Protein AF-A0A3M1ZBE3-F1 (afdb_monomer)

pLDDT: mean 90.68, std 12.86, range [35.81, 97.81]

Solvent-accessible surface area (backbone atoms only — not comparable to full-atom values): 6281 Å² total; per-residue (Å²): 135,83,80,76,82,72,64,59,65,62,52,51,54,51,38,47,50,49,35,53,51,18,61,76,67,70,36,62,64,59,30,50,47,35,49,51,55,46,28,52,52,23,53,76,69,69,38,51,68,63,18,36,34,51,38,33,33,49,66,68,39,90,80,53,51,68,70,56,35,53,53,37,50,55,52,48,57,55,46,59,78,73,51,64,69,65,57,52,53,52,13,48,52,47,33,74,76,42,54,72,68,57,51,52,52,54,62,61,61,75,76,125

Structure (mmCIF, N/CA/C/O backbone):
data_AF-A0A3M1ZBE3-F1
#
_entry.id   AF-A0A3M1ZBE3-F1
#
loop_
_atom_site.group_PDB
_atom_site.id
_atom_site.type_symbol
_atom_site.label_atom_id
_atom_site.label_alt_id
_atom_site.label_comp_id
_atom_site.label_asym_id
_atom_site.label_entity_id
_atom_site.label_seq_id
_atom_site.pdbx_PDB_ins_code
_atom_site.Cartn_x
_atom_site.Cartn_y
_atom_site.Cartn_z
_atom_site.occupancy
_atom_site.B_iso_or_equiv
_atom_site.auth_seq_id
_atom_site.auth_comp_id
_atom_site.auth_asym_id
_atom_site.auth_atom_id
_atom_site.pdbx_PDB_model_num
ATOM 1 N N . MET A 1 1 ? -19.496 -23.542 11.082 1.00 37.66 1 MET A N 1
ATOM 2 C CA . MET A 1 1 ? -18.716 -22.444 10.476 1.00 37.66 1 MET A CA 1
ATOM 3 C C . MET A 1 1 ? -17.264 -22.886 10.479 1.00 37.66 1 MET A C 1
ATOM 5 O O . MET A 1 1 ? -16.713 -23.063 11.555 1.00 37.66 1 MET A O 1
ATOM 9 N N . ARG A 1 2 ? -16.694 -23.236 9.320 1.00 35.81 2 ARG A N 1
ATOM 10 C CA . ARG A 1 2 ? -15.267 -23.578 9.238 1.00 35.81 2 ARG A CA 1
ATOM 11 C C . ARG A 1 2 ? -14.503 -22.261 9.269 1.00 35.81 2 ARG A C 1
ATOM 13 O O . ARG A 1 2 ? -14.614 -21.498 8.318 1.00 35.81 2 ARG A O 1
ATOM 20 N N . SER A 1 3 ? -13.786 -21.994 10.354 1.00 40.69 3 SER A N 1
ATOM 21 C CA . SER A 1 3 ? -12.744 -20.973 10.350 1.00 40.69 3 SER A CA 1
ATOM 22 C C . SER A 1 3 ? -11.714 -21.410 9.314 1.00 40.69 3 SER A C 1
ATOM 24 O O . SER A 1 3 ? -11.008 -22.397 9.521 1.00 40.69 3 SER A O 1
ATOM 26 N N . PHE A 1 4 ? -11.699 -20.751 8.157 1.00 46.91 4 PHE A N 1
ATOM 27 C CA . PHE A 1 4 ? -10.564 -20.837 7.255 1.00 46.91 4 PHE A CA 1
ATOM 28 C C . PHE A 1 4 ? -9.403 -20.211 8.015 1.00 46.91 4 PHE A C 1
ATOM 30 O O . PHE A 1 4 ? -9.383 -19.007 8.246 1.00 46.91 4 PHE A O 1
ATOM 37 N N . ASN A 1 5 ? -8.492 -21.051 8.497 1.00 48.75 5 ASN A N 1
ATOM 38 C CA . ASN A 1 5 ? -7.226 -20.595 9.040 1.00 48.75 5 ASN A CA 1
ATOM 39 C C . ASN A 1 5 ? -6.402 -20.159 7.821 1.00 48.75 5 ASN A C 1
ATOM 41 O O . ASN A 1 5 ? -5.694 -20.969 7.227 1.00 48.75 5 ASN A O 1
ATOM 45 N N . VAL A 1 6 ? -6.661 -18.943 7.334 1.00 63.06 6 VAL A N 1
ATOM 46 C CA . VAL A 1 6 ? -5.926 -18.347 6.218 1.00 63.06 6 VAL A CA 1
ATOM 47 C C . VAL A 1 6 ? -4.511 -18.128 6.729 1.00 63.06 6 VAL A C 1
AT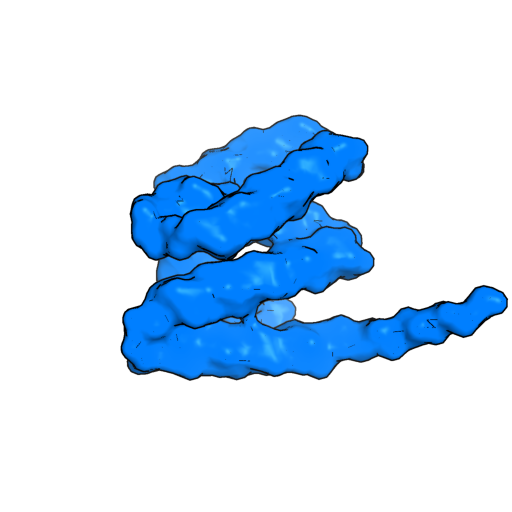OM 49 O O . VAL A 1 6 ? -4.301 -17.375 7.679 1.00 63.06 6 VAL A O 1
ATOM 52 N N . ASP A 1 7 ? -3.550 -18.838 6.145 1.00 78.56 7 ASP A N 1
ATOM 53 C CA . ASP A 1 7 ? -2.146 -18.689 6.503 1.00 78.56 7 ASP A CA 1
ATOM 54 C C . ASP A 1 7 ? -1.600 -17.407 5.867 1.00 78.56 7 ASP A C 1
ATOM 56 O O . ASP A 1 7 ? -0.953 -17.418 4.818 1.00 78.56 7 ASP A O 1
ATOM 60 N N . TYR A 1 8 ? -1.929 -16.272 6.487 1.00 80.56 8 TYR A N 1
ATOM 61 C CA . TYR A 1 8 ? -1.485 -14.949 6.055 1.00 80.56 8 TYR A CA 1
ATOM 62 C C . TYR A 1 8 ? 0.038 -14.874 5.923 1.00 80.56 8 TYR A C 1
ATOM 64 O O . TYR A 1 8 ? 0.534 -14.125 5.088 1.00 80.56 8 TYR A O 1
ATOM 72 N N . LEU A 1 9 ? 0.788 -15.667 6.696 1.00 83.38 9 LEU A N 1
ATOM 73 C CA . LEU A 1 9 ? 2.246 -15.661 6.667 1.00 83.38 9 LEU A CA 1
ATOM 74 C C . LEU A 1 9 ? 2.793 -16.103 5.305 1.00 83.38 9 LEU A C 1
ATOM 76 O O . LEU A 1 9 ? 3.724 -15.481 4.793 1.00 83.38 9 LEU A O 1
ATOM 80 N N . GLU A 1 10 ? 2.221 -17.143 4.701 1.00 86.88 10 GLU A N 1
ATOM 81 C CA . GLU A 1 10 ? 2.645 -17.597 3.372 1.00 86.88 10 GLU A CA 1
ATOM 82 C C . GLU A 1 10 ? 2.296 -16.572 2.286 1.00 86.88 10 GLU A C 1
ATOM 84 O O . GLU A 1 10 ? 3.105 -16.325 1.389 1.00 86.88 10 GLU A O 1
ATOM 89 N N . PHE A 1 11 ? 1.153 -15.888 2.411 1.00 88.62 11 PHE A N 1
ATOM 90 C CA . PHE A 1 11 ? 0.801 -14.790 1.509 1.00 88.62 11 PHE A CA 1
ATOM 91 C C . PHE A 1 11 ? 1.747 -13.589 1.658 1.00 88.62 11 PHE A C 1
ATOM 93 O O . PHE A 1 11 ? 2.246 -13.086 0.652 1.00 88.62 11 PHE A O 1
ATOM 100 N N . TYR A 1 12 ? 2.075 -13.175 2.887 1.00 89.81 12 TYR A N 1
ATOM 101 C CA . TYR A 1 12 ? 3.050 -12.107 3.133 1.00 89.81 12 TYR A CA 1
ATOM 102 C C . TYR A 1 12 ? 4.409 -12.437 2.517 1.00 89.81 12 TYR A C 1
ATOM 104 O O . TYR A 1 12 ? 4.965 -11.626 1.778 1.00 89.81 12 TYR A O 1
ATOM 112 N N . LYS A 1 13 ? 4.925 -13.652 2.743 1.00 90.44 13 LYS A N 1
ATOM 113 C CA . LYS A 1 13 ? 6.188 -14.100 2.137 1.00 90.44 13 LYS A CA 1
ATOM 114 C C . LYS A 1 13 ? 6.135 -14.066 0.612 1.00 90.44 13 LYS A C 1
ATOM 116 O O . LYS A 1 13 ? 7.100 -13.629 -0.015 1.00 90.44 13 LYS A O 1
ATOM 121 N N . HIS A 1 14 ? 5.026 -14.512 0.022 1.00 92.31 14 HIS A N 1
ATOM 122 C CA . HIS A 1 14 ? 4.839 -14.507 -1.424 1.00 92.31 14 HIS A CA 1
ATOM 123 C C . HIS A 1 14 ? 4.913 -13.087 -1.998 1.00 92.31 14 HIS A C 1
ATOM 125 O O . HIS A 1 14 ? 5.730 -12.828 -2.882 1.00 92.31 14 HIS A O 1
ATOM 131 N N . PHE A 1 15 ? 4.138 -12.145 -1.457 1.00 93.81 15 PHE A N 1
ATOM 132 C CA . PHE A 1 15 ? 4.141 -10.768 -1.956 1.00 93.81 15 PHE A CA 1
ATOM 133 C C . PHE A 1 15 ? 5.433 -10.015 -1.628 1.00 93.81 15 PHE A C 1
ATOM 135 O O . PHE A 1 15 ? 5.887 -9.215 -2.440 1.00 93.81 15 PHE A O 1
ATOM 142 N N . HIS A 1 16 ? 6.099 -10.317 -0.510 1.00 93.25 16 HIS A N 1
ATOM 143 C CA . HIS A 1 16 ? 7.427 -9.770 -0.214 1.00 93.25 16 HIS A CA 1
ATOM 144 C C . HIS A 1 16 ? 8.476 -10.252 -1.224 1.00 93.25 16 HIS A C 1
ATOM 146 O O . HIS A 1 16 ? 9.341 -9.478 -1.638 1.00 93.25 16 HIS A O 1
ATOM 152 N N . LEU A 1 17 ? 8.408 -11.516 -1.654 1.00 93.75 17 LEU A N 1
ATOM 153 C CA . LEU A 1 17 ? 9.278 -12.033 -2.707 1.00 93.75 17 LEU A CA 1
ATOM 154 C C . LEU A 1 17 ? 9.012 -11.331 -4.046 1.00 93.75 17 LEU A C 1
ATOM 156 O O . LEU A 1 17 ? 9.968 -10.931 -4.711 1.00 93.75 17 LEU A O 1
ATOM 160 N N . LEU A 1 18 ? 7.739 -11.148 -4.413 1.00 93.94 18 LEU A N 1
ATOM 161 C CA . LEU A 1 18 ? 7.354 -10.418 -5.625 1.00 93.94 18 LEU A CA 1
ATOM 162 C C . LEU A 1 18 ? 7.833 -8.965 -5.587 1.00 93.94 18 LEU A C 1
ATOM 164 O O . LEU A 1 18 ? 8.460 -8.521 -6.542 1.00 93.94 18 LEU A O 1
ATOM 168 N N . LEU A 1 19 ? 7.639 -8.260 -4.470 1.00 94.12 19 LEU A N 1
ATOM 169 C CA . LEU A 1 19 ? 8.138 -6.898 -4.269 1.00 94.12 19 LEU A CA 1
ATOM 170 C C . LEU A 1 19 ? 9.657 -6.804 -4.430 1.00 94.12 19 LEU A C 1
ATOM 172 O O . LEU A 1 19 ? 10.150 -5.916 -5.121 1.00 94.12 19 LEU A O 1
ATOM 176 N N . ARG A 1 20 ? 10.411 -7.735 -3.830 1.00 93.81 20 ARG A N 1
ATOM 177 C CA . ARG A 1 20 ? 11.877 -7.788 -3.973 1.00 93.81 20 ARG A CA 1
ATOM 178 C C . ARG A 1 20 ? 12.295 -8.009 -5.425 1.00 93.81 20 ARG A C 1
ATOM 180 O O . ARG A 1 20 ? 13.221 -7.352 -5.895 1.00 93.81 20 ARG A O 1
ATOM 187 N N . ALA A 1 21 ? 11.622 -8.918 -6.1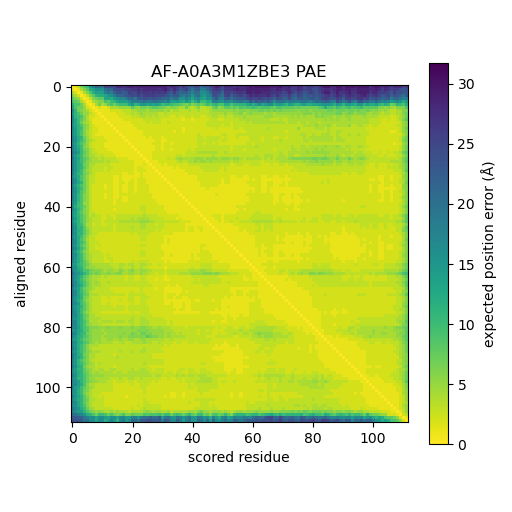30 1.00 93.50 21 ALA A N 1
ATOM 188 C CA . ALA A 1 21 ? 11.898 -9.195 -7.536 1.00 93.50 21 ALA A CA 1
ATOM 189 C C . ALA A 1 21 ? 11.548 -7.997 -8.433 1.00 93.50 21 ALA A C 1
ATOM 191 O O . ALA A 1 21 ? 12.352 -7.615 -9.283 1.00 93.50 21 ALA A O 1
ATOM 192 N N . ALA A 1 22 ? 10.390 -7.376 -8.207 1.00 93.56 22 ALA A N 1
ATOM 193 C CA . ALA A 1 22 ? 9.929 -6.211 -8.948 1.00 93.56 22 ALA A CA 1
ATOM 194 C C . ALA A 1 22 ? 10.865 -5.014 -8.747 1.00 93.56 22 ALA A C 1
ATOM 196 O O . ALA A 1 22 ? 11.278 -4.395 -9.724 1.00 93.56 22 ALA A O 1
ATOM 197 N N . LEU A 1 23 ? 11.292 -4.748 -7.508 1.00 90.75 23 LEU A N 1
ATOM 198 C CA . LEU A 1 23 ? 12.254 -3.690 -7.201 1.00 90.75 23 LEU A CA 1
ATOM 199 C C . LEU A 1 23 ? 13.610 -3.939 -7.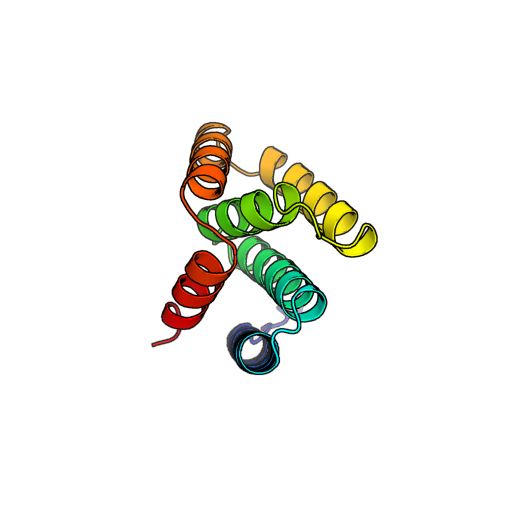880 1.00 90.75 23 LEU A C 1
ATOM 201 O O . LEU A 1 23 ? 14.165 -3.035 -8.500 1.00 90.75 23 LEU A O 1
ATOM 205 N N . ALA A 1 24 ? 14.124 -5.174 -7.826 1.00 91.88 24 ALA A N 1
ATOM 206 C CA . ALA A 1 24 ? 15.377 -5.537 -8.490 1.00 91.88 24 ALA A CA 1
ATOM 207 C C . ALA A 1 24 ? 15.300 -5.402 -10.023 1.00 91.88 24 ALA A C 1
ATOM 209 O O . ALA A 1 24 ? 16.296 -5.065 -10.663 1.00 91.88 24 ALA A O 1
ATOM 210 N N . GLY A 1 25 ? 14.126 -5.659 -10.606 1.00 92.19 25 GLY A N 1
ATOM 211 C CA . GLY A 1 25 ? 13.857 -5.522 -12.037 1.00 92.19 25 GLY A CA 1
ATOM 212 C C . GLY A 1 25 ? 13.360 -4.141 -12.478 1.00 92.19 25 GLY A C 1
ATOM 213 O O . GLY A 1 25 ? 13.149 -3.956 -13.673 1.00 92.19 25 GLY A O 1
ATOM 214 N N . GLN A 1 26 ? 13.161 -3.194 -11.552 1.00 91.88 26 GLN A N 1
ATOM 215 C CA . GLN A 1 26 ? 12.509 -1.894 -11.803 1.00 91.88 26 GLN A CA 1
ATOM 216 C C . GLN A 1 26 ? 11.129 -2.026 -12.480 1.00 91.88 26 GLN A C 1
ATOM 218 O O . GLN A 1 26 ? 10.734 -1.223 -13.325 1.00 91.88 26 GLN A O 1
ATOM 223 N N . LEU A 1 27 ? 10.395 -3.071 -12.102 1.00 94.44 27 LEU A N 1
ATOM 224 C CA . LEU A 1 27 ? 9.072 -3.416 -12.607 1.00 94.44 27 LEU A CA 1
ATOM 225 C C . LEU A 1 27 ? 8.000 -2.724 -11.750 1.00 94.44 27 LEU A C 1
ATOM 227 O O . LEU A 1 27 ? 7.453 -3.297 -10.808 1.00 94.44 27 LEU A O 1
ATOM 231 N N . TRP A 1 28 ? 7.766 -1.436 -12.013 1.00 93.44 28 TRP A N 1
ATOM 232 C CA . TRP A 1 28 ? 6.944 -0.586 -11.140 1.00 93.44 28 TRP A CA 1
ATOM 233 C C . TRP A 1 28 ? 5.464 -0.973 -11.095 1.00 93.44 28 TRP A C 1
ATOM 235 O O . TRP A 1 28 ? 4.843 -0.836 -10.044 1.00 93.44 28 TRP A O 1
ATOM 245 N N . ALA A 1 29 ? 4.899 -1.461 -12.201 1.00 93.69 29 ALA A N 1
ATOM 246 C CA . ALA A 1 29 ? 3.503 -1.891 -12.234 1.00 93.69 29 ALA A CA 1
ATOM 247 C C . ALA A 1 29 ? 3.291 -3.119 -11.336 1.00 93.69 29 ALA A C 1
ATOM 249 O O . ALA A 1 29 ? 2.369 -3.150 -10.529 1.00 93.69 29 ALA A O 1
ATOM 250 N N . GLU A 1 30 ? 4.208 -4.080 -11.404 1.00 95.31 30 GLU A N 1
ATOM 251 C CA . GLU A 1 30 ? 4.223 -5.298 -10.601 1.00 95.31 30 GLU A CA 1
ATOM 252 C C . GLU A 1 30 ? 4.469 -4.996 -9.118 1.00 95.31 30 GLU A C 1
ATOM 254 O O . GLU A 1 30 ? 3.881 -5.634 -8.245 1.00 95.31 30 GLU A O 1
ATOM 259 N N . ALA A 1 31 ? 5.305 -3.998 -8.814 1.00 95.88 31 ALA A N 1
ATOM 260 C CA . ALA A 1 31 ? 5.494 -3.538 -7.442 1.00 95.88 31 ALA A CA 1
ATOM 261 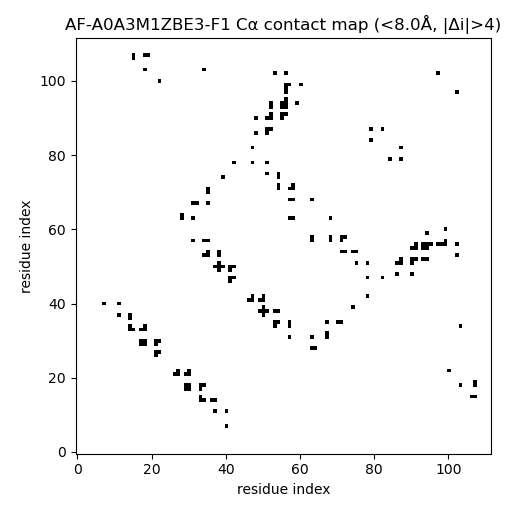C C . ALA A 1 31 ? 4.211 -2.912 -6.868 1.00 95.88 31 ALA A C 1
ATOM 263 O O . ALA A 1 31 ? 3.843 -3.204 -5.731 1.00 95.88 31 ALA A O 1
ATOM 264 N N . LEU A 1 32 ? 3.515 -2.080 -7.648 1.00 96.69 32 LEU A N 1
ATOM 265 C CA . LEU A 1 32 ? 2.246 -1.466 -7.246 1.00 96.69 32 LEU A CA 1
ATOM 266 C C . LEU A 1 32 ? 1.132 -2.506 -7.074 1.00 96.69 32 LEU A C 1
ATOM 268 O O . LEU A 1 32 ? 0.371 -2.416 -6.113 1.00 96.69 32 LEU A O 1
ATOM 272 N N . ASP A 1 33 ? 1.073 -3.512 -7.948 1.00 96.31 33 ASP A N 1
ATOM 273 C CA . ASP A 1 33 ? 0.121 -4.623 -7.845 1.00 96.31 33 ASP A CA 1
ATOM 274 C C . ASP A 1 33 ? 0.358 -5.435 -6.563 1.00 96.31 33 ASP A C 1
ATOM 276 O O . ASP A 1 33 ? -0.552 -5.641 -5.756 1.00 96.31 33 ASP A O 1
ATOM 280 N N . ALA A 1 34 ? 1.617 -5.799 -6.292 1.00 96.12 34 ALA A N 1
ATOM 281 C CA . ALA A 1 34 ? 1.985 -6.511 -5.071 1.00 96.12 34 ALA A CA 1
ATOM 282 C C . ALA A 1 34 ? 1.697 -5.693 -3.799 1.00 96.12 34 ALA A C 1
ATOM 284 O O . ALA A 1 34 ? 1.250 -6.255 -2.797 1.00 96.12 34 ALA A O 1
ATOM 285 N N . LEU A 1 35 ? 1.907 -4.371 -3.825 1.00 96.75 35 LEU A N 1
ATOM 286 C CA . LEU A 1 35 ? 1.516 -3.482 -2.726 1.00 96.75 35 LEU A CA 1
ATOM 287 C C . LEU A 1 35 ? -0.003 -3.425 -2.545 1.00 96.75 35 LEU A C 1
ATOM 289 O O . LEU A 1 35 ? -0.474 -3.457 -1.410 1.00 96.75 35 LEU A O 1
ATOM 293 N N . CYS A 1 36 ? -0.772 -3.376 -3.633 1.00 97.38 36 CYS A N 1
ATOM 294 C CA . CYS A 1 36 ? -2.230 -3.387 -3.568 1.00 97.38 36 CYS A CA 1
ATOM 295 C C . CYS A 1 36 ? -2.741 -4.697 -2.950 1.00 97.38 36 CYS A C 1
ATOM 297 O O . CYS A 1 36 ? -3.597 -4.677 -2.066 1.00 97.38 36 CYS A O 1
ATOM 299 N N . ALA A 1 37 ? -2.163 -5.835 -3.337 1.00 95.94 37 ALA A N 1
ATOM 300 C CA . ALA A 1 37 ? -2.481 -7.128 -2.740 1.00 95.94 37 ALA A CA 1
ATOM 301 C C . ALA A 1 37 ? -2.090 -7.204 -1.251 1.00 95.94 37 ALA A C 1
ATOM 303 O O . ALA A 1 37 ? -2.848 -7.730 -0.436 1.00 95.94 37 ALA A O 1
ATOM 304 N N . LEU A 1 38 ? -0.946 -6.630 -0.861 1.00 95.38 38 LEU A N 1
ATOM 305 C CA . LEU A 1 38 ? -0.559 -6.517 0.550 1.00 95.38 38 LEU A CA 1
ATOM 306 C C . LEU A 1 38 ? -1.511 -5.628 1.347 1.00 95.38 38 LEU A C 1
ATOM 308 O O . LEU A 1 38 ? -1.835 -5.969 2.481 1.00 95.38 38 LEU A O 1
ATOM 312 N N . ALA A 1 39 ? -2.001 -4.534 0.762 1.00 96.19 39 ALA A N 1
ATOM 313 C CA . ALA A 1 39 ? -3.005 -3.693 1.401 1.00 96.19 39 ALA A CA 1
ATOM 314 C C . ALA A 1 39 ? -4.285 -4.481 1.710 1.00 96.19 39 ALA A C 1
ATOM 316 O O . ALA A 1 39 ? -4.813 -4.345 2.811 1.00 96.19 39 ALA A O 1
ATOM 317 N N . VAL A 1 40 ? -4.733 -5.369 0.812 1.00 95.44 40 VAL A N 1
ATOM 318 C CA . VAL A 1 40 ? -5.862 -6.281 1.085 1.00 95.44 40 VAL A CA 1
ATOM 319 C C . VAL A 1 40 ? -5.571 -7.159 2.306 1.00 95.44 40 VAL A C 1
ATOM 321 O O . VAL A 1 40 ? -6.380 -7.211 3.231 1.00 95.44 40 VAL A O 1
ATOM 324 N N . LEU A 1 41 ? -4.386 -7.778 2.379 1.00 93.31 41 LEU A N 1
ATOM 325 C CA . LEU A 1 41 ? -4.007 -8.597 3.540 1.00 93.31 41 LEU A CA 1
ATOM 326 C C . LEU A 1 41 ? -3.940 -7.780 4.835 1.00 93.31 41 LEU A C 1
ATOM 328 O O . LEU A 1 41 ? -4.322 -8.273 5.899 1.00 93.31 41 LEU A O 1
ATOM 332 N N . TYR A 1 42 ? -3.470 -6.534 4.772 1.00 94.38 42 TYR A N 1
ATOM 333 C CA . TYR A 1 42 ? -3.459 -5.633 5.921 1.00 94.38 42 TYR A CA 1
ATOM 334 C C . TYR A 1 42 ? -4.875 -5.287 6.384 1.00 94.38 42 TYR A C 1
ATOM 336 O O . TYR A 1 42 ? -5.138 -5.310 7.586 1.00 94.38 42 TYR A O 1
ATOM 344 N N . VAL A 1 43 ? -5.809 -5.048 5.462 1.00 93.50 43 VAL A N 1
ATOM 345 C CA . VAL A 1 43 ? -7.223 -4.818 5.790 1.00 93.50 43 VAL A CA 1
ATOM 346 C C . VAL A 1 43 ? -7.850 -6.044 6.463 1.00 93.50 43 VAL A C 1
ATOM 348 O O . VAL A 1 43 ? -8.503 -5.907 7.506 1.00 93.50 43 VAL A O 1
ATOM 351 N N . ASP A 1 44 ? -7.603 -7.234 5.914 1.00 92.00 44 ASP A N 1
ATOM 352 C CA . ASP A 1 44 ? -8.123 -8.507 6.426 1.00 92.00 44 ASP A CA 1
ATOM 353 C C . ASP A 1 44 ? -7.520 -8.907 7.781 1.00 92.00 44 ASP A C 1
ATOM 355 O O . ASP A 1 44 ? -8.192 -9.525 8.607 1.00 92.00 44 ASP A O 1
ATOM 359 N N . SER A 1 45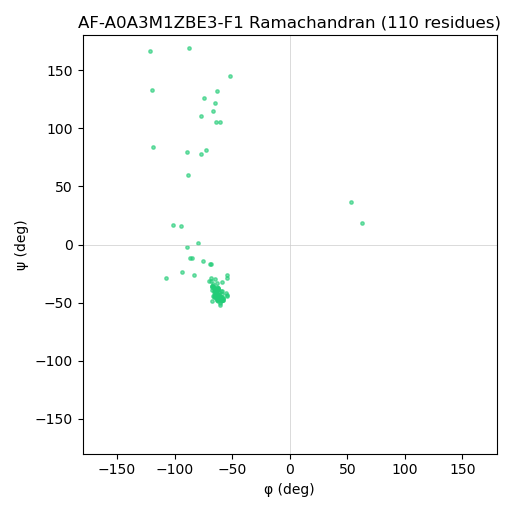 ? -6.265 -8.530 8.037 1.00 89.62 45 SER A N 1
ATOM 360 C CA . SER A 1 45 ? -5.560 -8.787 9.303 1.00 89.62 45 SER A CA 1
ATOM 361 C C . SER A 1 45 ? -5.641 -7.634 10.312 1.00 89.62 45 SER A C 1
ATOM 363 O O . SER A 1 45 ? -4.880 -7.611 11.279 1.00 89.62 45 SER A O 1
ATOM 365 N N . GLU A 1 46 ? -6.567 -6.694 10.101 1.00 91.56 46 GLU A N 1
ATOM 366 C CA . GLU A 1 46 ? -6.847 -5.543 10.977 1.00 91.56 46 GLU A CA 1
ATOM 367 C C . GLU A 1 46 ? -5.683 -4.543 11.152 1.00 91.56 46 GLU A C 1
ATOM 369 O O . GLU A 1 46 ? -5.695 -3.703 12.050 1.00 91.56 46 GLU A O 1
ATOM 374 N N . ARG A 1 47 ? -4.696 -4.565 10.250 1.00 92.62 47 ARG A N 1
ATOM 375 C CA . ARG A 1 47 ? -3.578 -3.606 10.175 1.00 92.62 47 ARG A CA 1
ATOM 376 C C . ARG A 1 47 ? -3.952 -2.394 9.321 1.00 92.62 47 ARG A C 1
ATOM 378 O O . ARG A 1 47 ? -3.386 -2.141 8.258 1.00 92.62 47 ARG A O 1
ATOM 385 N N . HIS A 1 48 ? -4.989 -1.680 9.743 1.00 95.19 48 HIS A N 1
ATOM 386 C CA . HIS A 1 48 ? -5.631 -0.652 8.918 1.00 95.19 48 HIS A CA 1
ATOM 387 C C . HIS A 1 48 ? -4.774 0.591 8.667 1.00 95.19 48 HIS A C 1
ATOM 389 O O . HIS A 1 48 ? -4.912 1.222 7.626 1.00 95.19 48 HIS A O 1
ATOM 395 N N . ASP A 1 49 ? -3.884 0.932 9.591 1.00 95.06 49 ASP A N 1
ATOM 396 C CA . ASP A 1 49 ? -2.901 2.007 9.442 1.00 95.06 49 ASP A CA 1
ATOM 397 C C . ASP A 1 49 ? -1.918 1.717 8.300 1.00 95.06 49 ASP A C 1
ATOM 399 O O . ASP A 1 49 ? -1.716 2.544 7.411 1.00 95.06 49 ASP A O 1
ATOM 403 N N . MET A 1 50 ? -1.377 0.500 8.271 1.00 94.75 50 MET A N 1
ATOM 404 C CA . MET A 1 50 ? -0.495 0.041 7.205 1.00 94.75 50 MET A CA 1
ATOM 405 C C . MET A 1 50 ? -1.208 -0.009 5.855 1.00 94.75 50 MET A C 1
ATOM 407 O O . MET A 1 50 ? -0.657 0.438 4.848 1.00 94.75 50 MET A O 1
ATOM 411 N N . ALA A 1 51 ? -2.441 -0.526 5.834 1.00 96.88 51 ALA A N 1
ATOM 412 C CA . ALA A 1 51 ? -3.267 -0.527 4.633 1.00 96.88 51 ALA A CA 1
ATOM 413 C C . ALA A 1 51 ? -3.479 0.898 4.104 1.00 96.88 51 ALA A C 1
ATOM 415 O O . ALA A 1 51 ? -3.256 1.149 2.921 1.00 96.88 51 ALA A O 1
ATOM 416 N N . ALA A 1 52 ? -3.848 1.841 4.977 1.00 97.62 52 ALA A N 1
ATOM 417 C CA . ALA A 1 52 ? -4.077 3.231 4.597 1.00 97.62 52 ALA A CA 1
ATOM 418 C C . ALA A 1 52 ? -2.813 3.867 3.999 1.00 97.62 52 ALA A C 1
ATOM 420 O O . ALA A 1 52 ? -2.885 4.466 2.928 1.00 97.62 52 ALA A O 1
ATOM 421 N N . ASN A 1 53 ? -1.654 3.697 4.639 1.00 97.50 53 ASN A N 1
ATOM 422 C CA . ASN A 1 53 ? -0.389 4.258 4.157 1.00 97.50 53 ASN A CA 1
ATOM 423 C C . ASN A 1 53 ? -0.032 3.753 2.752 1.00 97.50 53 ASN A C 1
ATOM 425 O O . ASN A 1 53 ? 0.268 4.548 1.861 1.00 97.50 53 ASN A O 1
ATOM 429 N N . VAL A 1 54 ? -0.119 2.437 2.532 1.00 97.25 54 VAL A N 1
ATOM 430 C CA . VAL A 1 54 ? 0.174 1.829 1.227 1.00 97.25 54 VAL A CA 1
ATOM 431 C C . VAL A 1 54 ? -0.815 2.308 0.162 1.00 97.25 54 VAL A C 1
ATOM 433 O O . VAL A 1 54 ? -0.403 2.717 -0.924 1.00 97.25 54 VAL A O 1
ATOM 436 N N . LEU A 1 55 ? -2.113 2.319 0.470 1.00 97.81 55 LEU A N 1
ATOM 437 C CA . LEU A 1 55 ? -3.143 2.761 -0.472 1.00 97.81 55 LEU A CA 1
ATOM 438 C C . LEU A 1 55 ? -2.999 4.236 -0.839 1.00 97.81 55 LEU A C 1
ATOM 440 O O . LEU A 1 55 ? -3.135 4.586 -2.010 1.00 97.81 55 LEU A O 1
ATOM 444 N N . ALA A 1 56 ? -2.684 5.103 0.123 1.00 97.44 56 ALA A N 1
ATOM 445 C CA . ALA A 1 56 ? -2.457 6.519 -0.144 1.00 97.44 56 ALA A CA 1
ATOM 446 C C . ALA A 1 56 ? -1.307 6.730 -1.145 1.00 97.44 56 ALA A C 1
ATOM 448 O O . ALA A 1 56 ? -1.422 7.552 -2.055 1.00 97.44 56 ALA A O 1
ATOM 449 N N . VAL A 1 57 ? -0.230 5.949 -1.031 1.00 96.81 57 VAL A N 1
ATOM 450 C CA . VAL A 1 57 ? 0.914 6.004 -1.954 1.00 96.81 57 VAL A CA 1
ATOM 451 C C . VAL A 1 57 ? 0.520 5.518 -3.347 1.00 96.81 57 VAL A C 1
ATOM 453 O O . VAL A 1 57 ? 0.790 6.212 -4.326 1.00 96.81 57 VAL A O 1
ATOM 456 N N . ILE A 1 58 ? -0.157 4.368 -3.455 1.00 97.06 58 ILE A N 1
ATOM 457 C CA . ILE A 1 58 ? -0.600 3.811 -4.746 1.00 97.06 58 ILE A CA 1
ATOM 458 C C . ILE A 1 58 ? -1.494 4.812 -5.490 1.00 97.06 58 ILE A C 1
ATOM 460 O O . ILE A 1 58 ? -1.291 5.060 -6.681 1.00 97.06 58 ILE A O 1
ATOM 464 N N . ARG A 1 59 ? -2.458 5.418 -4.789 1.00 95.75 59 ARG A N 1
ATOM 465 C CA . ARG A 1 59 ? -3.424 6.368 -5.363 1.00 95.75 59 ARG A CA 1
ATOM 466 C C . ARG A 1 59 ? -2.772 7.662 -5.848 1.00 95.75 59 ARG A C 1
ATOM 468 O O . ARG A 1 59 ? -3.168 8.200 -6.881 1.00 95.75 59 ARG A O 1
ATOM 475 N N . ASN A 1 60 ? -1.760 8.141 -5.127 1.00 93.25 60 ASN A N 1
ATOM 476 C CA . ASN A 1 60 ? -1.045 9.373 -5.462 1.00 93.25 60 ASN A CA 1
ATOM 477 C C . ASN A 1 60 ? 0.091 9.164 -6.474 1.00 93.25 60 ASN A C 1
ATOM 479 O O . ASN A 1 60 ? 0.621 10.140 -7.012 1.00 93.25 60 ASN A O 1
ATOM 483 N N . HIS A 1 61 ? 0.478 7.920 -6.756 1.00 94.31 61 HIS A N 1
ATOM 484 C CA . HIS A 1 61 ? 1.581 7.648 -7.662 1.00 94.31 61 HIS A CA 1
ATOM 485 C C . HIS A 1 61 ? 1.173 7.892 -9.136 1.00 94.31 61 HIS A C 1
ATOM 487 O O . HIS A 1 61 ? 0.185 7.338 -9.626 1.00 94.31 61 HIS A O 1
ATOM 493 N N . PRO A 1 62 ? 1.925 8.720 -9.893 1.00 91.50 62 PRO A N 1
ATOM 494 C CA . PRO A 1 62 ? 1.490 9.216 -11.202 1.00 91.50 62 PRO A CA 1
ATOM 495 C C . PRO A 1 62 ? 1.348 8.117 -12.260 1.00 91.50 62 PRO A C 1
ATOM 497 O O . PRO A 1 62 ? 0.504 8.228 -13.148 1.00 91.50 62 PRO A O 1
ATOM 500 N N . TYR A 1 63 ? 2.143 7.052 -12.151 1.00 91.62 63 TYR A N 1
ATOM 501 C CA . TYR A 1 63 ? 2.184 5.960 -13.125 1.00 91.62 63 TYR A CA 1
ATOM 502 C C . TYR A 1 63 ? 1.423 4.713 -12.676 1.00 91.62 63 TYR A C 1
ATOM 504 O O . TYR A 1 63 ? 1.658 3.639 -13.220 1.00 91.62 63 TYR A O 1
ATOM 512 N N . THR A 1 64 ? 0.542 4.825 -11.678 1.00 95.56 64 THR A N 1
ATOM 513 C CA . THR A 1 64 ? -0.285 3.690 -11.261 1.00 95.56 64 THR A CA 1
ATOM 514 C C . THR A 1 64 ? -1.236 3.286 -12.387 1.00 95.56 64 THR A C 1
ATOM 516 O O . THR A 1 64 ? -2.025 4.141 -12.812 1.00 95.56 64 THR A O 1
ATOM 519 N N . PRO A 1 65 ? -1.176 2.026 -12.865 1.00 96.81 65 PRO A N 1
ATOM 520 C CA . PRO A 1 65 ? -2.134 1.482 -13.823 1.00 96.81 65 PRO A CA 1
ATOM 521 C C . PRO A 1 65 ? -3.584 1.675 -13.366 1.00 96.81 65 PRO A C 1
ATOM 523 O O . PRO A 1 65 ? -3.872 1.646 -12.169 1.00 96.81 65 PRO A O 1
ATOM 526 N N . ASP A 1 66 ? -4.498 1.906 -14.310 1.00 96.44 66 ASP A N 1
ATOM 527 C CA . ASP A 1 66 ? -5.884 2.276 -13.990 1.00 96.44 66 ASP A CA 1
ATOM 528 C C . ASP A 1 66 ? -6.630 1.174 -13.228 1.00 96.44 66 ASP A C 1
ATOM 530 O O . ASP A 1 66 ? -7.410 1.468 -12.328 1.00 96.44 66 ASP A O 1
ATOM 534 N N . ASP A 1 67 ? -6.378 -0.091 -13.552 1.00 96.50 67 ASP A N 1
ATOM 535 C CA . ASP A 1 67 ? -6.933 -1.250 -12.852 1.00 96.50 67 ASP A CA 1
ATOM 536 C C . ASP A 1 67 ? -6.485 -1.307 -11.386 1.00 96.50 67 ASP A C 1
ATOM 538 O O . ASP A 1 67 ? -7.331 -1.392 -10.494 1.00 96.50 67 ASP A O 1
ATOM 542 N N . ILE A 1 68 ? -5.183 -1.153 -11.130 1.00 97.50 68 ILE A N 1
ATOM 543 C CA . ILE A 1 68 ? -4.619 -1.112 -9.772 1.00 97.50 68 ILE A CA 1
ATOM 544 C C . ILE A 1 68 ? -5.146 0.105 -9.007 1.00 97.50 68 ILE A C 1
ATOM 546 O O . ILE A 1 68 ? -5.500 0.007 -7.834 1.00 97.50 68 ILE A O 1
ATOM 550 N N . ARG A 1 69 ? -5.233 1.264 -9.667 1.00 97.25 69 ARG A N 1
ATOM 551 C CA . ARG A 1 69 ? -5.756 2.490 -9.057 1.00 97.25 69 ARG A CA 1
ATOM 552 C C . ARG A 1 69 ? -7.214 2.324 -8.650 1.00 97.25 69 ARG A C 1
ATOM 554 O O . ARG A 1 69 ? -7.553 2.659 -7.523 1.00 97.25 69 ARG A O 1
ATOM 561 N N . ASN A 1 70 ? -8.053 1.782 -9.531 1.00 97.25 70 ASN A N 1
ATOM 562 C CA . ASN A 1 70 ? -9.464 1.534 -9.238 1.00 97.25 70 ASN A CA 1
ATOM 563 C C . ASN A 1 70 ? -9.621 0.573 -8.055 1.00 97.25 70 ASN A C 1
ATOM 565 O O . ASN A 1 70 ? -10.381 0.857 -7.136 1.00 97.25 70 ASN A O 1
ATOM 569 N N . GLN A 1 71 ? -8.840 -0.510 -8.025 1.00 97.19 71 GLN A N 1
ATOM 570 C CA . GLN A 1 71 ? -8.845 -1.439 -6.897 1.00 97.19 71 GLN A CA 1
ATOM 571 C C . GLN A 1 71 ? -8.405 -0.766 -5.586 1.00 97.19 71 GLN A C 1
ATOM 573 O O . GLN A 1 71 ? -9.001 -1.006 -4.535 1.00 97.19 71 GLN A O 1
ATOM 578 N N . ALA A 1 72 ? -7.383 0.091 -5.633 1.00 97.62 72 ALA A N 1
ATOM 579 C CA . ALA A 1 72 ? -6.915 0.830 -4.466 1.00 97.62 72 ALA A CA 1
ATOM 580 C C . ALA A 1 72 ? -7.945 1.862 -3.969 1.00 97.62 72 ALA A C 1
ATOM 582 O O . ALA A 1 72 ? -8.080 2.043 -2.760 1.00 97.62 72 ALA A O 1
ATOM 583 N N . GLU A 1 73 ? -8.679 2.524 -4.869 1.00 97.38 73 GLU A N 1
ATOM 584 C CA . GLU A 1 73 ? -9.795 3.413 -4.513 1.00 97.38 73 GLU A CA 1
ATOM 585 C C . GLU A 1 73 ? -10.942 2.636 -3.857 1.00 97.38 73 GLU A C 1
ATOM 587 O O . GLU A 1 73 ? -11.438 3.054 -2.812 1.00 97.38 73 GLU A O 1
ATOM 592 N N . ASP A 1 74 ? -11.327 1.484 -4.412 1.00 97.31 74 ASP A N 1
ATOM 593 C CA . ASP A 1 74 ? -12.379 0.641 -3.835 1.00 97.31 74 ASP A CA 1
ATOM 594 C C . ASP A 1 74 ? -12.008 0.187 -2.413 1.00 97.31 74 ASP A C 1
ATOM 596 O O . ASP A 1 74 ? -12.815 0.307 -1.486 1.00 97.31 74 ASP A O 1
ATOM 600 N N . LEU A 1 75 ? -10.761 -0.259 -2.210 1.00 96.94 75 LEU A N 1
ATOM 601 C CA . LEU A 1 75 ? -10.275 -0.659 -0.887 1.00 96.94 75 LEU A CA 1
ATOM 602 C C . LEU A 1 75 ? -10.167 0.534 0.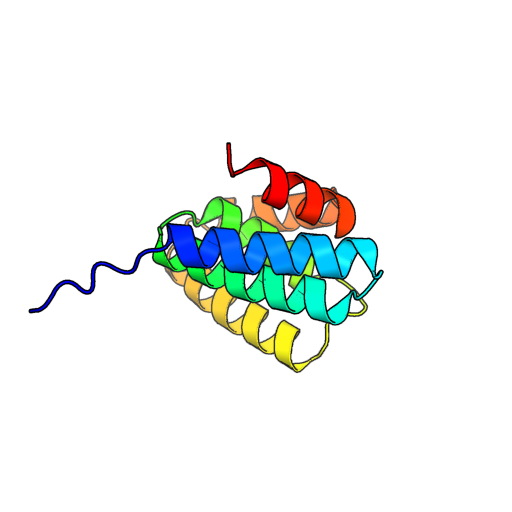072 1.00 96.94 75 LEU A C 1
ATOM 604 O O . LEU A 1 75 ? -10.454 0.403 1.262 1.00 96.94 75 LEU A O 1
ATOM 608 N N . TRP A 1 76 ? -9.786 1.711 -0.430 1.00 97.69 76 TRP A N 1
ATOM 609 C CA . TRP A 1 76 ? -9.746 2.939 0.362 1.00 97.69 76 TRP A CA 1
ATOM 610 C C . TRP A 1 76 ? -11.138 3.336 0.863 1.00 97.69 76 TRP A C 1
ATOM 612 O O . TRP A 1 76 ? -11.289 3.663 2.040 1.00 97.69 76 TRP A O 1
ATOM 622 N N . LEU A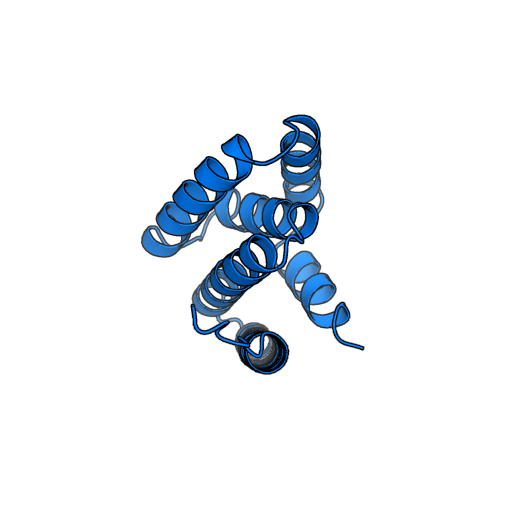 1 77 ? -12.156 3.272 0.001 1.00 96.25 77 LEU A N 1
ATOM 623 C CA . LEU A 1 77 ? -13.547 3.557 0.366 1.00 96.25 77 LEU A CA 1
ATOM 624 C C . LEU A 1 77 ? -14.082 2.557 1.396 1.00 96.25 77 LEU A C 1
ATOM 626 O O . LEU A 1 77 ? -14.783 2.945 2.334 1.00 96.25 77 LEU A O 1
ATOM 630 N N . GLU A 1 78 ? -13.731 1.275 1.264 1.00 94.69 78 GLU A N 1
ATOM 631 C CA . GLU A 1 78 ? -14.053 0.283 2.291 1.00 94.69 78 GLU A CA 1
ATOM 632 C C . GLU A 1 78 ? -13.407 0.665 3.628 1.00 94.69 78 GLU A C 1
ATOM 634 O O . GLU A 1 78 ? -14.082 0.707 4.662 1.00 94.69 78 GLU A O 1
ATOM 639 N N . LEU A 1 79 ? -12.114 0.991 3.610 1.00 94.94 79 LEU A N 1
ATOM 640 C CA . LEU A 1 79 ? -11.353 1.338 4.802 1.00 94.94 79 LEU A CA 1
ATOM 641 C C . LEU A 1 79 ? -11.904 2.596 5.485 1.00 94.94 79 LEU A C 1
ATOM 643 O O . LEU A 1 79 ? -12.015 2.628 6.711 1.00 94.94 79 LEU A O 1
ATOM 647 N N . GLU A 1 80 ? -12.331 3.590 4.707 1.00 95.56 80 GLU A N 1
ATOM 648 C CA . GLU A 1 80 ? -12.957 4.817 5.205 1.00 95.56 80 GLU A CA 1
ATOM 649 C C . GLU A 1 80 ? -14.224 4.551 6.024 1.00 95.56 80 GLU A C 1
ATOM 651 O O . GLU A 1 80 ? -14.481 5.241 7.011 1.00 95.56 80 GLU A O 1
ATOM 656 N N . SER A 1 81 ? -14.972 3.495 5.697 1.00 93.44 81 SER A N 1
ATOM 657 C CA . SER A 1 81 ? -16.133 3.077 6.492 1.00 93.44 81 SER A CA 1
ATOM 658 C C . SER A 1 81 ? -15.772 2.375 7.811 1.00 93.44 81 SER A C 1
ATOM 660 O O . SER A 1 81 ? -16.634 2.210 8.679 1.00 93.44 81 SER A O 1
ATOM 662 N N . ARG A 1 82 ? -14.511 1.951 7.972 1.00 93.62 82 ARG A N 1
ATOM 663 C CA . ARG A 1 82 ? -14.040 1.093 9.070 1.00 93.62 82 ARG A CA 1
ATOM 664 C C . ARG A 1 82 ? -13.183 1.830 10.094 1.00 93.62 82 ARG A C 1
ATOM 666 O O . ARG A 1 82 ? -13.181 1.428 11.257 1.00 93.62 82 ARG A O 1
ATOM 673 N N . ILE A 1 83 ? -12.460 2.878 9.693 1.00 95.00 83 ILE A N 1
ATOM 674 C CA . ILE A 1 83 ? -11.474 3.537 10.560 1.00 95.00 83 ILE A CA 1
ATOM 675 C C . ILE A 1 83 ? -11.733 5.019 10.802 1.00 95.00 83 ILE A C 1
ATOM 677 O O . ILE A 1 83 ? -12.533 5.675 10.145 1.00 95.00 83 ILE A O 1
ATOM 681 N N . CYS A 1 84 ? -11.031 5.561 11.798 1.00 95.25 84 CYS A N 1
ATOM 682 C CA . CYS A 1 84 ? -11.098 6.975 12.130 1.00 95.25 84 CYS A CA 1
ATOM 683 C C . CYS A 1 84 ? -10.581 7.832 10.956 1.00 95.25 84 CYS A C 1
ATOM 685 O O . CYS A 1 84 ? -9.459 7.592 10.502 1.00 95.25 84 CYS A O 1
ATOM 687 N N . PRO A 1 85 ? -11.301 8.896 10.540 1.00 95.19 85 PRO A N 1
ATOM 688 C CA . PRO A 1 85 ? -10.862 9.792 9.464 1.00 95.19 85 PRO A CA 1
ATOM 689 C C . PRO A 1 85 ? -9.466 10.391 9.673 1.00 95.19 85 PRO A C 1
ATOM 691 O O . PRO A 1 85 ? -8.772 10.712 8.714 1.00 95.19 85 PRO A O 1
ATOM 694 N N . ARG A 1 86 ? -9.026 10.516 10.933 1.00 96.38 86 ARG A N 1
ATOM 695 C CA . ARG A 1 86 ? -7.672 10.976 11.254 1.00 96.38 86 ARG A CA 1
ATOM 696 C C . ARG A 1 86 ? -6.588 10.041 10.713 1.00 96.38 86 ARG A C 1
ATOM 698 O O . ARG A 1 86 ? -5.589 10.538 10.222 1.00 96.38 86 ARG A O 1
ATOM 705 N N . VAL A 1 87 ? -6.801 8.725 10.746 1.00 96.06 87 VAL A N 1
ATOM 706 C CA . VAL A 1 87 ? -5.827 7.747 10.228 1.00 96.06 87 VAL A CA 1
ATOM 707 C C . VAL A 1 87 ? -5.659 7.907 8.717 1.00 96.06 87 VAL A C 1
ATOM 709 O O . VAL A 1 87 ? -4.548 7.851 8.207 1.00 96.06 87 VAL A O 1
ATOM 712 N N . LEU A 1 88 ? -6.749 8.185 7.999 1.00 97.06 88 LEU A N 1
ATOM 713 C CA . LEU A 1 88 ? -6.703 8.452 6.560 1.00 97.06 88 LEU A CA 1
ATOM 714 C C . LEU A 1 88 ? -5.989 9.769 6.242 1.00 97.06 88 LEU A C 1
ATOM 716 O O . LEU A 1 88 ? -5.235 9.834 5.275 1.00 97.06 88 LEU A O 1
ATOM 720 N N . ALA A 1 89 ? -6.210 10.811 7.049 1.00 97.06 89 ALA A N 1
ATOM 721 C CA . ALA A 1 89 ? -5.506 12.082 6.901 1.00 97.06 89 ALA A CA 1
ATOM 722 C C . ALA A 1 89 ? -3.996 11.920 7.142 1.00 97.06 89 ALA A C 1
ATOM 724 O O . ALA A 1 89 ? -3.190 12.438 6.369 1.00 97.06 89 ALA A O 1
ATOM 725 N N . ASP A 1 90 ? -3.618 11.150 8.165 1.00 97.69 90 ASP A N 1
ATOM 726 C CA . ASP A 1 90 ? -2.220 10.830 8.455 1.00 97.69 90 ASP A CA 1
ATOM 727 C C . ASP A 1 90 ? -1.596 10.017 7.300 1.00 97.69 90 ASP A C 1
ATOM 729 O O . ASP A 1 90 ? -0.486 10.318 6.868 1.00 97.69 90 ASP A O 1
ATOM 733 N N . ALA A 1 91 ? -2.330 9.064 6.714 1.00 97.38 91 ALA A N 1
ATOM 734 C CA . ALA A 1 91 ? -1.876 8.294 5.553 1.00 97.38 91 ALA A CA 1
ATOM 735 C C . ALA A 1 91 ? -1.712 9.142 4.279 1.00 97.38 91 ALA A C 1
ATOM 737 O O . ALA A 1 91 ? -0.770 8.954 3.508 1.00 97.38 91 ALA A O 1
ATOM 738 N N . GLN A 1 92 ? -2.605 10.109 4.053 1.00 96.56 92 GLN A N 1
ATOM 739 C CA . GLN A 1 92 ? -2.454 11.070 2.959 1.00 96.56 92 GLN A CA 1
ATOM 740 C C . GLN A 1 92 ? -1.189 11.908 3.133 1.00 96.56 92 GLN A C 1
ATOM 742 O O . GLN A 1 92 ? -0.448 12.081 2.169 1.00 96.56 92 GLN A O 1
ATOM 747 N N . GLN A 1 93 ? -0.917 12.383 4.351 1.00 97.25 93 GLN A N 1
ATOM 748 C CA . GLN A 1 93 ? 0.318 13.100 4.660 1.00 97.25 93 GLN A CA 1
ATOM 749 C C . GLN A 1 93 ? 1.549 12.207 4.459 1.00 97.25 93 GLN A C 1
ATOM 751 O O . GLN A 1 93 ? 2.514 12.627 3.824 1.00 97.25 93 GLN A O 1
ATOM 756 N N . TYR A 1 94 ? 1.490 10.956 4.919 1.00 96.56 94 TYR A N 1
ATOM 757 C CA . TYR A 1 94 ? 2.550 9.970 4.725 1.00 96.56 94 TYR A CA 1
ATOM 758 C C . TYR A 1 94 ? 2.912 9.800 3.240 1.00 96.56 94 TYR A C 1
ATOM 760 O O . TYR A 1 94 ? 4.092 9.843 2.894 1.00 96.56 94 TYR A O 1
ATOM 768 N N . ALA A 1 95 ? 1.918 9.712 2.348 1.00 96.12 95 ALA A N 1
ATOM 769 C CA . ALA A 1 95 ? 2.132 9.587 0.903 1.00 96.12 95 ALA A CA 1
ATOM 770 C C . ALA A 1 95 ? 2.733 10.838 0.231 1.00 96.12 95 ALA A C 1
ATOM 772 O O . ALA A 1 95 ? 3.223 10.751 -0.893 1.00 96.12 95 ALA A O 1
ATOM 773 N N . LEU A 1 96 ? 2.687 12.003 0.885 1.00 94.62 96 LEU A N 1
ATOM 774 C CA . LEU A 1 96 ? 3.378 13.212 0.420 1.00 94.62 96 LEU A CA 1
ATOM 775 C C . LEU A 1 96 ? 4.852 13.229 0.843 1.00 94.62 96 LEU A C 1
ATOM 777 O O . LEU A 1 96 ? 5.673 13.879 0.196 1.00 94.62 96 LEU A O 1
ATOM 781 N N . GLU A 1 97 ? 5.176 12.543 1.936 1.00 95.81 97 GLU A N 1
ATOM 782 C CA . GLU A 1 97 ? 6.513 12.510 2.533 1.00 95.81 97 GLU A CA 1
ATOM 783 C C . GLU A 1 97 ? 7.350 11.322 2.046 1.00 95.81 97 GLU A C 1
ATOM 785 O O . GLU A 1 97 ? 8.580 11.398 2.060 1.00 95.81 97 GLU A O 1
ATOM 790 N N . HIS A 1 98 ? 6.694 10.252 1.587 1.00 94.94 98 HIS A N 1
ATOM 791 C CA . HIS A 1 98 ? 7.334 9.003 1.187 1.00 94.94 98 HIS A CA 1
ATOM 792 C C . HIS A 1 98 ? 7.060 8.690 -0.282 1.00 94.94 98 HIS A C 1
ATOM 794 O O . HIS A 1 98 ? 5.928 8.739 -0.761 1.00 94.94 98 HIS A O 1
ATOM 800 N N . ASN A 1 99 ? 8.118 8.333 -1.003 1.00 92.25 99 ASN A N 1
ATOM 801 C CA . ASN A 1 99 ? 8.019 7.818 -2.360 1.00 92.25 99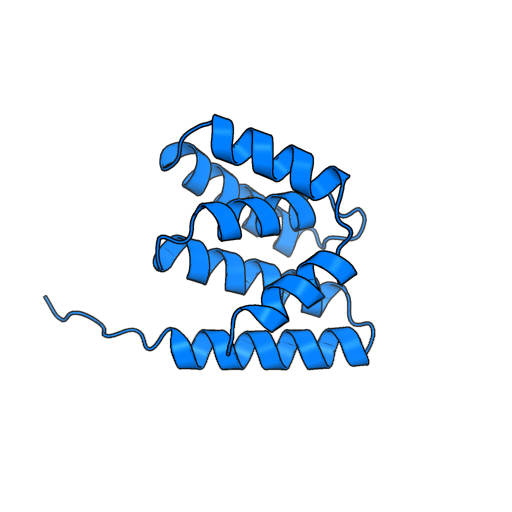 ASN A CA 1
ATOM 802 C C . ASN A 1 99 ? 7.816 6.292 -2.369 1.00 92.25 99 ASN A C 1
ATOM 804 O O . ASN A 1 99 ? 7.980 5.610 -1.357 1.00 92.25 99 ASN A O 1
ATOM 808 N N . LEU A 1 100 ? 7.490 5.748 -3.543 1.00 91.06 100 LEU A N 1
ATOM 809 C CA . LEU A 1 100 ? 7.212 4.322 -3.723 1.00 91.06 100 LEU A CA 1
ATOM 810 C C . LEU A 1 100 ? 8.360 3.417 -3.236 1.00 91.06 100 LEU A C 1
ATOM 812 O O . LEU A 1 100 ? 8.105 2.408 -2.587 1.00 91.06 100 LEU A O 1
ATOM 816 N N . GLU A 1 101 ? 9.617 3.772 -3.512 1.00 91.94 101 GLU A N 1
ATOM 817 C CA . GLU A 1 101 ? 10.778 2.966 -3.110 1.00 91.94 101 GLU A CA 1
ATOM 818 C C . GLU A 1 101 ? 10.941 2.908 -1.587 1.00 91.94 101 GLU A C 1
ATOM 820 O O . GLU A 1 101 ? 11.216 1.839 -1.039 1.00 91.94 101 GLU A O 1
ATOM 825 N N . GLN A 1 102 ? 10.735 4.035 -0.898 1.00 93.69 102 GLN A N 1
ATOM 826 C CA . GLN A 1 102 ? 10.782 4.109 0.566 1.00 93.69 102 GLN A CA 1
ATOM 827 C C . GLN A 1 102 ? 9.700 3.227 1.190 1.00 93.69 102 GLN A C 1
ATOM 829 O O . GLN A 1 102 ? 9.987 2.432 2.080 1.00 93.69 102 GLN A O 1
ATOM 834 N N . VAL A 1 103 ? 8.484 3.296 0.653 1.00 94.12 103 VAL A N 1
ATOM 835 C CA . VAL A 1 103 ? 7.342 2.505 1.128 1.00 94.12 103 VAL A CA 1
ATOM 836 C C . VAL A 1 103 ? 7.591 1.014 0.914 1.00 94.12 103 VAL A C 1
ATOM 838 O O . VAL A 1 103 ? 7.368 0.216 1.820 1.00 94.12 103 VAL A O 1
ATOM 841 N N . ILE A 1 104 ? 8.118 0.620 -0.251 1.00 93.38 104 ILE A N 1
ATOM 842 C CA . ILE A 1 104 ? 8.505 -0.773 -0.515 1.00 93.38 104 ILE A CA 1
ATOM 843 C C . ILE A 1 104 ? 9.568 -1.232 0.487 1.00 93.38 104 ILE A C 1
ATOM 845 O O . ILE A 1 104 ? 9.459 -2.331 1.030 1.00 93.38 104 ILE A O 1
ATOM 849 N N . ALA A 1 105 ? 10.587 -0.410 0.751 1.00 92.38 105 ALA A N 1
ATOM 850 C CA . ALA A 1 105 ? 11.633 -0.747 1.710 1.00 92.38 105 ALA A CA 1
ATOM 851 C C . ALA A 1 105 ? 11.061 -0.954 3.120 1.00 92.38 105 ALA A C 1
ATOM 853 O O . ALA A 1 105 ? 11.379 -1.954 3.760 1.00 92.38 105 ALA A O 1
ATOM 854 N N . GLU A 1 106 ? 10.174 -0.068 3.575 1.00 92.44 106 GLU A N 1
ATOM 855 C CA . GLU A 1 106 ? 9.490 -0.193 4.864 1.00 92.44 106 GLU A CA 1
ATOM 856 C C . GLU A 1 106 ? 8.647 -1.468 4.933 1.00 92.44 106 GLU A C 1
ATOM 858 O O . GLU A 1 106 ? 8.834 -2.273 5.843 1.00 92.44 106 GLU A O 1
ATOM 863 N N . VAL A 1 107 ? 7.797 -1.727 3.936 1.00 91.94 107 VAL A N 1
ATOM 864 C CA . VAL A 1 107 ? 6.988 -2.956 3.864 1.00 91.94 107 VAL A CA 1
ATOM 865 C C . VAL A 1 107 ? 7.864 -4.207 3.969 1.00 91.94 107 VAL A C 1
ATOM 867 O O . VAL A 1 107 ? 7.555 -5.129 4.724 1.00 91.94 107 VAL A O 1
ATOM 870 N N . LEU A 1 108 ? 9.002 -4.229 3.274 1.00 90.81 108 LEU A N 1
ATOM 871 C CA . LEU A 1 108 ? 9.919 -5.366 3.287 1.00 90.81 108 LEU A CA 1
ATOM 872 C C . LEU A 1 108 ? 10.649 -5.577 4.622 1.00 90.81 108 LEU A C 1
ATOM 874 O O . LEU A 1 108 ? 11.171 -6.675 4.828 1.00 90.81 108 LEU A O 1
ATOM 878 N N . THR A 1 109 ? 10.679 -4.578 5.510 1.00 87.62 109 THR A N 1
ATOM 879 C CA . THR A 1 109 ? 11.272 -4.681 6.859 1.00 87.62 109 THR A CA 1
ATOM 880 C C . THR A 1 109 ? 10.313 -5.224 7.915 1.00 87.62 109 THR A C 1
ATOM 882 O O . THR A 1 109 ? 10.747 -5.597 8.998 1.00 87.62 109 THR A O 1
ATOM 885 N N . ILE A 1 110 ? 9.016 -5.319 7.613 1.00 75.12 110 ILE A N 1
ATOM 886 C CA . ILE A 1 110 ? 7.982 -5.707 8.590 1.00 75.12 110 ILE A CA 1
ATOM 887 C C . ILE A 1 110 ? 7.930 -7.233 8.813 1.00 75.12 110 ILE A C 1
ATOM 889 O O . ILE A 1 110 ? 7.143 -7.735 9.616 1.00 75.12 110 ILE A O 1
ATOM 893 N N . VAL A 1 111 ? 8.807 -7.987 8.145 1.00 60.66 111 VAL A N 1
ATOM 894 C CA . VAL A 1 111 ? 8.974 -9.431 8.336 1.00 60.66 111 VAL A CA 1
ATOM 895 C C . VAL A 1 111 ? 10.400 -9.708 8.807 1.00 60.66 111 VAL A C 1
ATOM 897 O O . VAL A 1 111 ? 11.265 -10.022 7.994 1.00 60.66 111 VAL A O 1
ATOM 900 N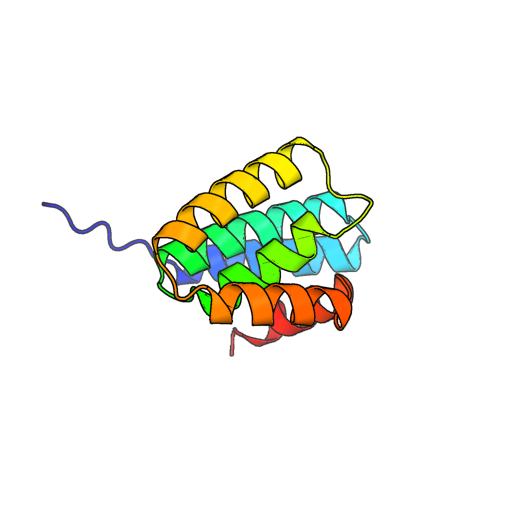 N . ASP A 1 112 ? 10.587 -9.575 10.121 1.00 43.97 112 ASP A N 1
ATOM 901 C CA . ASP A 1 112 ? 11.584 -10.253 10.963 1.00 43.97 112 ASP A CA 1
ATOM 902 C C . ASP A 1 112 ? 10.950 -10.566 12.333 1.00 43.97 112 ASP A C 1
ATOM 904 O O . ASP A 1 112 ? 10.279 -9.672 12.904 1.00 43.97 112 ASP A O 1
#

Foldseek 3Di:
DDPPPPPLVVLLVVLLVQLVVCVVVVVVQSNLQSLLSVLVSCVVVVVLLLSLLSLLQLCPPPPHDPVSNVSSVVSNVVSVVPDDVVSNVVSNVSNVVDHSVRSSVVSSVVPD

Mean predicted aligned error: 4.35 Å

Radius of gyration: 13.59 Å; Cα contacts (8 Å, |Δi|>4): 103; chains: 1; bounding box: 34×37×26 Å

Sequence (112 aa):
MRSFNVDYLEFYKHFHLLLRAALAGQLWAEALDALCALAVLYVDSERHDMAANVLAVIRNHPYTPDDIRNQAEDLWLELESRICPRVLADAQQYALEHNLEQVIAEVLTIVD

Secondary structure (DSSP, 8-state):
-------HHHHHHHHHHHHHHHHHHT-HHHHHHHHHHHHHHHHHTT-HHHHHHHHHHHHH-TT--HHHHHHHHHHHHHHHTTS-HHHHHHHHHHHHH--HHHHHHHHHHS--

Nearest PDB structures (foldseek):
  8amz-assembly1_P  TM=4.733E-01  e=4.516E+00  Spinacia oleracea